Protein AF-A0A077WWW1-F1 (afdb_monomer)

Structure (mmCIF, N/CA/C/O backbone):
data_AF-A0A077WWW1-F1
#
_entry.id   AF-A0A077WWW1-F1
#
loop_
_atom_site.group_PDB
_atom_site.id
_atom_site.type_symbol
_atom_site.label_atom_id
_atom_site.label_alt_id
_atom_site.label_comp_id
_atom_site.label_asym_id
_atom_site.label_entity_id
_atom_site.label_seq_id
_atom_site.pdbx_PDB_ins_code
_atom_site.Cartn_x
_atom_site.Cartn_y
_atom_site.Cartn_z
_atom_site.occupancy
_atom_site.B_iso_or_equiv
_atom_site.auth_seq_id
_atom_site.auth_comp_id
_atom_site.auth_asym_id
_atom_site.auth_atom_id
_atom_site.pdbx_PDB_model_num
ATOM 1 N N . MET A 1 1 ? -36.339 2.113 44.087 1.00 48.44 1 MET A N 1
ATOM 2 C CA . MET A 1 1 ? -34.945 1.630 44.254 1.00 48.44 1 MET A CA 1
ATOM 3 C C . MET A 1 1 ? -34.365 1.319 42.874 1.00 48.44 1 MET A C 1
ATOM 5 O O . MET A 1 1 ? -35.089 0.747 42.083 1.00 48.44 1 MET A O 1
ATOM 9 N N . GLY A 1 2 ? -33.151 1.674 42.460 1.00 48.41 2 GLY A N 1
ATOM 10 C CA . GLY A 1 2 ? -32.095 2.464 43.083 1.00 48.41 2 GLY A CA 1
ATOM 11 C C . GLY A 1 2 ? -31.393 3.350 42.040 1.00 48.41 2 GLY A C 1
ATOM 12 O O . GLY A 1 2 ? -31.327 3.025 40.853 1.00 48.41 2 GLY A O 1
ATOM 13 N N . SER A 1 3 ? -30.900 4.494 42.511 1.00 54.25 3 SER A N 1
ATOM 14 C CA . SER A 1 3 ? -30.103 5.455 41.749 1.00 54.25 3 SER A CA 1
ATOM 15 C C . SER A 1 3 ? -28.699 4.892 41.518 1.00 54.25 3 SER A C 1
ATOM 17 O O . SER A 1 3 ? -28.005 4.535 42.469 1.00 54.25 3 SER A O 1
ATOM 19 N N . ARG A 1 4 ? -28.265 4.795 40.257 1.00 61.62 4 ARG A N 1
ATOM 20 C CA . ARG A 1 4 ? -26.881 4.443 39.915 1.00 61.62 4 ARG A CA 1
ATOM 21 C C . ARG A 1 4 ? -26.014 5.696 40.007 1.00 61.62 4 ARG A C 1
ATOM 23 O O . ARG A 1 4 ? -25.933 6.467 39.052 1.00 61.62 4 ARG A O 1
ATOM 30 N N . ASN A 1 5 ? -25.353 5.869 41.150 1.00 60.47 5 ASN A N 1
ATOM 31 C CA . ASN A 1 5 ? -24.325 6.886 41.357 1.00 60.47 5 ASN A CA 1
ATOM 32 C C . ASN A 1 5 ? -23.201 6.719 40.319 1.00 60.47 5 ASN A C 1
ATOM 34 O O . ASN A 1 5 ? -22.419 5.771 40.376 1.00 60.47 5 ASN A O 1
ATOM 38 N N . LYS A 1 6 ? -23.116 7.644 39.356 1.00 62.38 6 LYS A N 1
ATOM 39 C CA . LYS A 1 6 ? -21.951 7.783 38.476 1.00 62.38 6 LYS A CA 1
ATOM 40 C C . LYS A 1 6 ? -20.926 8.643 39.203 1.00 62.38 6 LYS A C 1
ATOM 42 O O . LYS A 1 6 ? -21.098 9.851 39.314 1.00 62.38 6 LYS A O 1
ATOM 47 N N . THR A 1 7 ? -19.866 8.019 39.698 1.00 59.00 7 THR A N 1
ATOM 48 C CA . THR A 1 7 ? -18.700 8.732 40.220 1.00 59.00 7 THR A CA 1
ATOM 49 C C . THR A 1 7 ? -18.064 9.545 39.090 1.00 59.00 7 THR A C 1
ATOM 51 O O . THR A 1 7 ? -17.626 9.001 38.072 1.00 59.00 7 THR A O 1
ATOM 54 N N . SER A 1 8 ? -18.044 10.872 39.234 1.00 60.16 8 SER A N 1
ATOM 55 C CA . SER A 1 8 ? -17.329 11.753 38.316 1.00 60.16 8 SER A CA 1
ATOM 56 C C . SER A 1 8 ? -15.833 11.551 38.530 1.00 60.16 8 SER A C 1
ATOM 58 O O . SER A 1 8 ? -15.283 11.970 39.548 1.00 60.16 8 SER A O 1
ATOM 60 N N . ARG A 1 9 ? -15.156 10.893 37.586 1.00 62.62 9 ARG A N 1
ATOM 61 C CA . ARG A 1 9 ? -13.691 10.862 37.583 1.00 62.62 9 ARG A CA 1
ATOM 62 C C . ARG A 1 9 ? -13.208 12.280 37.301 1.00 62.62 9 ARG A C 1
ATOM 64 O O . ARG A 1 9 ? -13.450 12.807 36.217 1.00 62.62 9 ARG A O 1
ATOM 71 N N . THR A 1 10 ? -12.558 12.899 38.276 1.00 60.12 10 THR A N 1
ATOM 72 C CA . THR A 1 10 ? -11.878 14.181 38.112 1.00 60.12 10 THR A CA 1
ATOM 73 C C . THR A 1 10 ? -10.720 13.987 37.135 1.00 60.12 10 THR A C 1
ATOM 75 O O . THR A 1 10 ? -9.714 13.343 37.424 1.00 60.12 10 THR A O 1
ATOM 78 N N . ILE A 1 11 ? -10.900 14.485 35.914 1.00 59.75 11 ILE A N 1
ATOM 79 C CA . ILE A 1 11 ? -9.867 14.486 34.880 1.00 59.75 11 ILE A CA 1
ATOM 80 C C . ILE A 1 11 ? -8.871 15.576 35.278 1.00 59.75 11 ILE A C 1
ATOM 82 O O . ILE A 1 11 ? -9.233 16.748 35.359 1.00 59.75 11 ILE A O 1
ATOM 86 N N . GLY A 1 12 ? -7.637 15.172 35.589 1.00 54.75 12 GLY A N 1
ATOM 87 C CA . GLY A 1 12 ? -6.548 16.085 35.930 1.00 54.75 12 GLY A CA 1
ATOM 88 C C . GLY A 1 12 ? -6.425 17.207 34.900 1.00 54.75 12 GLY A C 1
ATOM 89 O O . GLY A 1 12 ? -6.464 16.968 33.690 1.00 54.75 12 GLY A O 1
ATOM 90 N N . LYS A 1 13 ? -6.309 18.436 35.402 1.00 60.38 13 LYS A N 1
ATOM 91 C CA . LYS A 1 13 ? -6.076 19.646 34.613 1.00 60.38 13 LYS A CA 1
ATOM 92 C C . LYS A 1 13 ? -4.807 19.399 33.782 1.00 60.38 13 LYS A C 1
ATOM 94 O O . LYS A 1 13 ? -3.788 19.055 34.369 1.00 60.38 13 LYS A O 1
ATOM 99 N N . ASN A 1 14 ? -4.890 19.527 32.453 1.00 63.69 14 ASN A N 1
ATOM 100 C CA . ASN A 1 14 ? -3.797 19.390 31.462 1.00 63.69 14 ASN A CA 1
ATOM 101 C C . ASN A 1 14 ? -3.712 18.066 30.674 1.00 63.69 14 ASN A C 1
ATOM 103 O O . ASN A 1 14 ? -2.625 17.634 30.299 1.00 63.69 14 ASN A O 1
ATOM 107 N N . LYS A 1 15 ? -4.840 17.436 30.328 1.00 60.12 15 LYS A N 1
ATOM 108 C CA . LYS A 1 15 ? -4.894 16.576 29.129 1.00 60.12 15 LYS A CA 1
ATOM 109 C C . LYS A 1 15 ? -5.795 17.258 28.106 1.00 60.12 15 LYS A C 1
ATOM 111 O O . LYS A 1 15 ? -6.874 17.690 28.519 1.00 60.12 15 LYS A O 1
ATOM 116 N N . PRO A 1 16 ? -5.415 17.373 26.816 1.00 65.50 16 PRO A N 1
ATOM 117 C CA . PRO A 1 16 ? -6.371 17.783 25.800 1.00 65.50 16 PRO A CA 1
ATOM 118 C C . PRO A 1 16 ? -7.506 16.764 25.846 1.00 65.50 16 PRO A C 1
ATOM 120 O O . PRO A 1 16 ? -7.342 15.597 25.488 1.00 65.50 16 PRO A O 1
ATOM 123 N N . VAL A 1 17 ? -8.642 17.186 26.397 1.00 63.22 17 VAL A N 1
ATOM 124 C CA . VAL A 1 17 ? -9.875 16.419 26.333 1.00 63.22 17 VAL A CA 1
ATOM 125 C C . VAL A 1 17 ? -10.176 16.358 24.847 1.00 63.22 17 VAL A C 1
ATOM 127 O O . VAL A 1 17 ? -10.543 17.366 24.254 1.00 63.22 17 VAL A O 1
ATOM 130 N N . PHE A 1 18 ? -9.933 15.212 24.215 1.00 59.75 18 PHE A N 1
ATOM 131 C CA . PHE A 1 18 ? -10.355 15.003 22.839 1.00 59.75 18 PHE A CA 1
ATOM 132 C C . PHE A 1 18 ? -11.887 15.061 22.864 1.00 59.75 18 PHE A C 1
ATOM 134 O O . PHE A 1 18 ? -12.550 14.086 23.208 1.00 59.75 18 PHE A O 1
ATOM 141 N N . GLN A 1 19 ? -12.458 16.234 22.582 1.00 67.12 19 GLN A N 1
ATOM 142 C CA . GLN A 1 19 ? -13.904 16.494 22.607 1.00 67.12 19 GLN A CA 1
ATOM 143 C C . GLN A 1 19 ? -14.620 15.906 21.374 1.00 67.12 19 GLN A C 1
ATOM 145 O O . GLN A 1 19 ? -15.727 16.304 21.029 1.00 67.12 19 GLN A O 1
ATOM 150 N N . GLY A 1 20 ? -13.989 14.950 20.688 1.00 70.38 20 GLY A N 1
ATOM 151 C CA . GLY A 1 20 ? -14.546 14.263 19.533 1.00 70.38 20 GLY A CA 1
ATOM 152 C C . GLY A 1 20 ? -15.134 12.910 19.918 1.00 70.38 20 GLY A C 1
ATOM 153 O O . GLY A 1 20 ? -14.605 12.204 20.779 1.00 70.38 20 GLY A O 1
ATOM 154 N N . ARG A 1 21 ? -16.206 12.496 19.232 1.00 75.62 21 ARG A N 1
ATOM 155 C CA . ARG A 1 21 ? -16.628 11.089 19.264 1.00 75.62 21 ARG A CA 1
ATOM 156 C C . ARG A 1 21 ? -15.482 10.232 18.734 1.00 75.62 21 ARG A C 1
ATOM 158 O O . ARG A 1 21 ? -15.087 10.373 17.581 1.00 75.62 21 ARG A O 1
ATOM 165 N N . VAL A 1 22 ? -14.970 9.332 19.570 1.00 75.94 22 VAL A N 1
ATOM 166 C CA . VAL A 1 22 ? -13.931 8.380 19.169 1.00 75.94 22 VAL A CA 1
ATOM 167 C C . VAL A 1 22 ? -14.533 7.412 18.153 1.00 75.94 22 VAL A C 1
ATOM 169 O O . VAL A 1 22 ? -15.471 6.671 18.450 1.00 75.94 22 VAL A O 1
ATOM 172 N N . ILE A 1 23 ? -14.013 7.445 16.930 1.00 84.06 23 ILE A N 1
ATOM 173 C CA . ILE A 1 23 ? -14.432 6.560 15.846 1.00 84.06 23 ILE A CA 1
ATOM 174 C C . ILE A 1 23 ? -13.678 5.232 15.979 1.00 84.06 23 ILE A C 1
ATOM 176 O O . ILE A 1 23 ? -12.500 5.195 16.326 1.00 84.06 23 ILE A O 1
ATOM 180 N N . THR A 1 24 ? -14.351 4.112 15.705 1.00 91.44 24 THR A N 1
ATOM 181 C CA . THR A 1 24 ? -13.695 2.799 15.731 1.00 91.44 24 THR A CA 1
ATOM 182 C C . THR A 1 24 ? -12.645 2.689 14.624 1.00 91.44 24 THR A C 1
ATOM 184 O O . THR A 1 24 ? -12.830 3.200 13.519 1.00 91.44 24 THR A O 1
ATOM 187 N N . LYS A 1 25 ? -11.574 1.922 14.862 1.00 93.25 25 LYS A N 1
ATOM 188 C CA . LYS A 1 25 ? -10.516 1.668 13.862 1.00 93.25 25 LYS A CA 1
ATOM 189 C C . LYS A 1 25 ? -11.070 1.171 12.518 1.00 93.25 25 LYS A C 1
ATOM 191 O O . LYS A 1 25 ? -10.556 1.522 11.461 1.00 93.25 25 LYS A O 1
ATOM 196 N N . LYS A 1 26 ? -12.143 0.367 12.546 1.00 95.06 26 LYS A N 1
ATOM 197 C CA . LYS A 1 26 ? -12.835 -0.114 11.338 1.00 95.06 26 LYS A CA 1
ATOM 198 C C . LYS A 1 26 ? -13.462 1.037 10.550 1.00 95.06 26 LYS A C 1
ATOM 200 O O . LYS A 1 26 ? -13.277 1.102 9.340 1.00 95.06 26 LYS A O 1
ATOM 205 N N . LYS A 1 27 ? -14.179 1.936 11.229 1.00 93.38 27 LYS A N 1
ATOM 206 C CA . LYS A 1 27 ? -14.795 3.116 10.610 1.00 93.38 27 LYS A CA 1
ATOM 207 C C . LYS A 1 27 ? -13.733 4.073 10.066 1.00 93.38 27 LYS A C 1
ATOM 209 O O . LYS A 1 27 ? -13.877 4.523 8.939 1.00 93.38 27 LYS A O 1
ATOM 214 N N . GLN A 1 28 ? -12.641 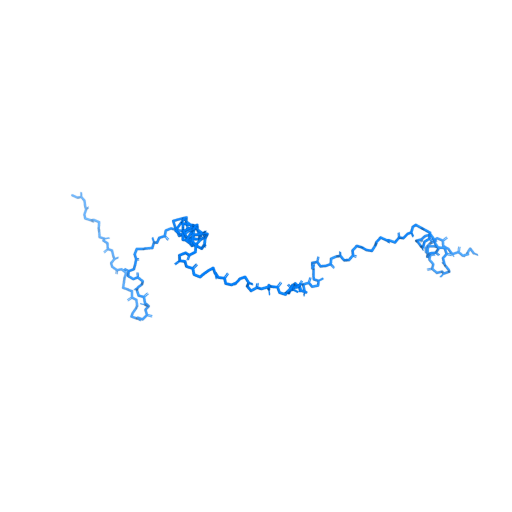4.298 10.797 1.00 93.00 28 GLN A N 1
ATOM 215 C CA . GLN A 1 28 ? -11.516 5.105 10.313 1.00 93.00 28 GLN A CA 1
ATOM 216 C C . GLN A 1 28 ? -10.950 4.546 8.998 1.00 93.00 28 GLN A C 1
ATOM 218 O O . GLN A 1 28 ? -10.937 5.246 7.993 1.00 93.00 28 GLN A O 1
ATOM 223 N N .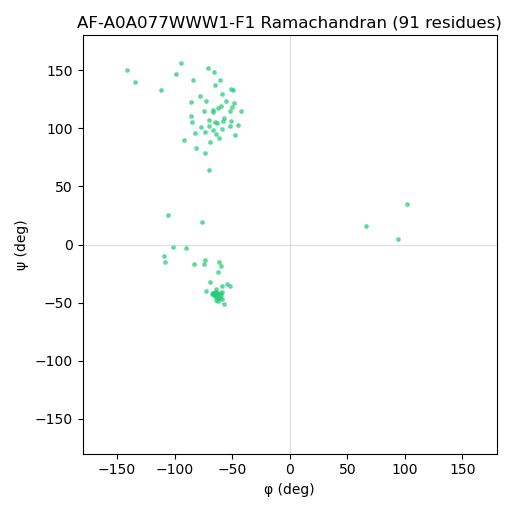 LYS A 1 29 ? -10.641 3.241 8.950 1.00 95.62 29 LYS A N 1
ATOM 224 C CA . LYS A 1 29 ? -10.177 2.581 7.717 1.00 95.62 29 LYS A CA 1
ATOM 225 C C . LYS A 1 29 ? -11.173 2.680 6.556 1.00 95.62 29 LYS A C 1
ATOM 227 O O . LYS A 1 29 ? -10.760 2.761 5.403 1.00 95.62 29 LYS A O 1
ATOM 232 N N . GLN A 1 30 ? -12.476 2.620 6.839 1.00 96.19 30 GLN A N 1
ATOM 233 C CA . GLN A 1 30 ? -13.509 2.796 5.814 1.00 96.19 30 GLN A CA 1
ATOM 234 C C . GLN A 1 30 ? -13.493 4.218 5.244 1.00 96.19 30 GLN A C 1
ATOM 236 O O . GLN A 1 30 ? -13.554 4.366 4.025 1.00 96.19 30 GLN A O 1
ATOM 241 N N . HIS A 1 31 ? -13.358 5.236 6.098 1.00 94.50 31 HIS A N 1
ATOM 242 C CA . HIS A 1 31 ? -13.221 6.626 5.664 1.00 94.50 31 HIS A CA 1
ATOM 243 C C . HIS A 1 31 ? -11.955 6.832 4.828 1.00 94.50 31 HIS A C 1
ATOM 245 O O . HIS A 1 31 ? -12.053 7.343 3.715 1.00 94.50 31 HIS A O 1
ATOM 251 N N . ASP A 1 32 ? -10.803 6.342 5.290 1.00 94.75 32 ASP A N 1
ATOM 252 C CA . ASP A 1 32 ? -9.538 6.463 4.554 1.00 94.75 32 ASP A CA 1
ATOM 253 C C . ASP A 1 32 ? -9.627 5.816 3.163 1.00 94.75 32 ASP A C 1
ATOM 255 O O . ASP A 1 32 ? -9.145 6.363 2.170 1.00 94.75 32 ASP A O 1
ATOM 259 N N . ARG A 1 33 ? -10.281 4.649 3.064 1.00 96.50 33 ARG A N 1
ATOM 260 C CA . ARG A 1 33 ? -10.489 3.962 1.782 1.00 96.50 33 ARG A CA 1
ATOM 261 C C . ARG A 1 33 ? -11.416 4.744 0.854 1.00 96.50 33 ARG A C 1
ATOM 263 O O . ARG A 1 33 ? -11.141 4.813 -0.341 1.00 96.50 33 ARG A O 1
ATOM 270 N N . ALA A 1 34 ? -12.492 5.320 1.386 1.00 95.94 34 ALA A N 1
ATOM 271 C CA . ALA A 1 34 ? -13.408 6.143 0.604 1.00 95.94 34 ALA A CA 1
ATOM 272 C C . ALA A 1 34 ? -12.691 7.377 0.036 1.00 95.94 34 ALA A C 1
ATOM 274 O O . ALA A 1 34 ? -12.792 7.625 -1.161 1.00 95.94 34 ALA A O 1
ATOM 275 N N . ILE A 1 35 ? -11.898 8.072 0.860 1.00 94.31 35 ILE A N 1
ATOM 276 C CA . ILE A 1 35 ? -11.117 9.249 0.448 1.00 94.31 35 ILE A CA 1
ATOM 277 C C . ILE A 1 35 ? -10.117 8.889 -0.658 1.00 94.31 35 ILE A C 1
ATOM 279 O O . ILE A 1 35 ? -10.045 9.569 -1.677 1.00 94.31 35 ILE A O 1
ATOM 283 N N . LYS A 1 36 ? -9.382 7.780 -0.513 1.00 92.19 36 LYS A N 1
ATOM 284 C CA . LYS A 1 36 ? -8.448 7.326 -1.558 1.00 92.19 36 LYS A CA 1
ATOM 285 C C . LYS A 1 36 ? -9.158 7.030 -2.879 1.00 92.19 36 LYS A C 1
ATOM 287 O O . LYS A 1 36 ? -8.645 7.366 -3.942 1.00 92.19 36 LYS A O 1
ATOM 292 N N . ASN A 1 37 ? -10.328 6.397 -2.826 1.00 93.94 37 ASN A N 1
ATOM 293 C CA . ASN A 1 37 ? -11.096 6.084 -4.028 1.00 93.94 37 ASN A CA 1
ATOM 294 C C . ASN A 1 37 ? -11.627 7.349 -4.713 1.00 93.94 37 ASN A C 1
ATOM 296 O O . ASN A 1 37 ? -11.551 7.442 -5.937 1.00 93.94 37 ASN A O 1
ATOM 300 N N . THR A 1 38 ? -12.137 8.322 -3.951 1.00 91.56 38 THR A N 1
ATOM 301 C CA . THR A 1 38 ? -12.633 9.583 -4.521 1.00 91.56 38 THR A CA 1
ATOM 302 C C . THR A 1 38 ? -11.503 10.402 -5.127 1.00 91.56 38 THR A C 1
ATOM 304 O O . THR A 1 38 ? -11.660 10.895 -6.236 1.00 91.56 38 THR A O 1
ATOM 307 N N . GLN A 1 39 ? -10.346 10.483 -4.468 1.00 89.69 39 GLN A N 1
ATOM 308 C CA . GLN A 1 39 ? -9.161 11.151 -5.013 1.00 89.69 39 GLN A CA 1
ATOM 309 C C . GLN A 1 39 ? -8.712 10.523 -6.336 1.00 89.69 39 GLN A C 1
ATOM 311 O O . GLN A 1 39 ? -8.518 11.239 -7.314 1.00 89.69 39 GLN A O 1
ATOM 316 N N . LYS A 1 40 ? -8.630 9.187 -6.405 1.00 87.69 40 LYS A N 1
ATOM 317 C CA . LYS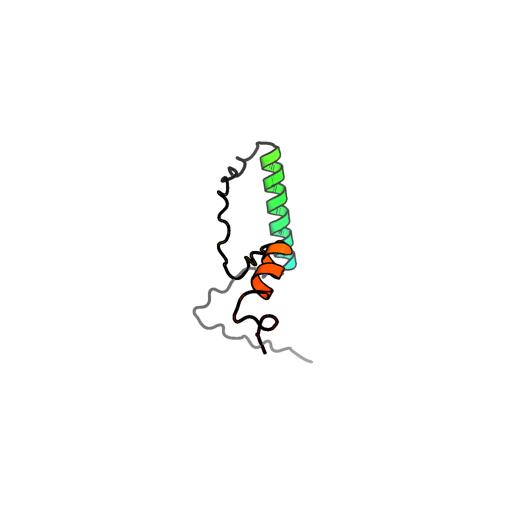 A 1 40 ? -8.316 8.476 -7.656 1.00 87.69 40 LYS A CA 1
ATOM 318 C C . LYS A 1 40 ? -9.333 8.760 -8.756 1.00 87.69 40 LYS A C 1
ATOM 320 O O . LYS A 1 40 ? -8.955 8.989 -9.900 1.00 87.69 40 LYS A O 1
ATOM 325 N N . TRP A 1 41 ? -10.620 8.754 -8.414 1.00 90.25 41 TRP A N 1
ATOM 326 C CA . TRP A 1 41 ? -11.678 9.052 -9.373 1.00 90.25 41 TRP A CA 1
ATOM 327 C C . TRP A 1 41 ? -11.584 10.495 -9.886 1.00 90.25 41 TRP A C 1
ATOM 329 O O . TRP A 1 41 ? -11.625 10.711 -11.093 1.00 90.25 41 TRP A O 1
ATOM 339 N N . LEU A 1 42 ? -11.373 11.471 -9.002 1.00 89.31 42 LEU A N 1
ATOM 340 C CA . LEU A 1 42 ? -11.202 12.877 -9.378 1.00 89.31 42 LEU A CA 1
ATOM 341 C C . LEU A 1 42 ? -9.960 13.104 -10.251 1.00 89.31 42 LEU A C 1
ATOM 343 O O . LEU A 1 42 ? -10.053 13.814 -11.252 1.00 89.31 42 LEU A O 1
ATOM 347 N N . ALA A 1 43 ? -8.839 12.454 -9.926 1.00 86.81 43 ALA A N 1
ATOM 348 C CA . ALA A 1 43 ? -7.625 12.481 -10.741 1.00 86.81 43 ALA A CA 1
ATOM 349 C C . ALA A 1 43 ? -7.867 11.869 -12.132 1.00 86.81 43 ALA A C 1
ATOM 351 O O . ALA A 1 43 ? -7.504 12.469 -13.137 1.00 86.81 43 ALA A O 1
ATOM 352 N N . SER A 1 44 ? -8.583 10.738 -12.218 1.00 84.69 44 SER A N 1
ATOM 353 C CA . SER A 1 44 ? -8.942 10.120 -13.509 1.00 84.69 44 SER A CA 1
ATOM 354 C C . SER A 1 44 ? -9.837 11.004 -14.386 1.00 84.69 44 SER A C 1
ATOM 356 O O . SER A 1 44 ? -9.883 10.842 -15.602 1.00 84.69 44 SER A O 1
ATOM 358 N N . LYS A 1 45 ? -10.565 11.939 -13.767 1.00 89.56 45 LYS A N 1
ATOM 359 C CA . LYS A 1 45 ? -11.404 12.926 -14.452 1.00 89.56 45 LYS A CA 1
ATOM 360 C C . LYS A 1 45 ? -10.660 14.221 -14.779 1.00 89.56 45 LYS A C 1
ATOM 362 O O . LYS A 1 45 ? -11.266 15.099 -15.382 1.00 89.56 45 LYS A O 1
ATO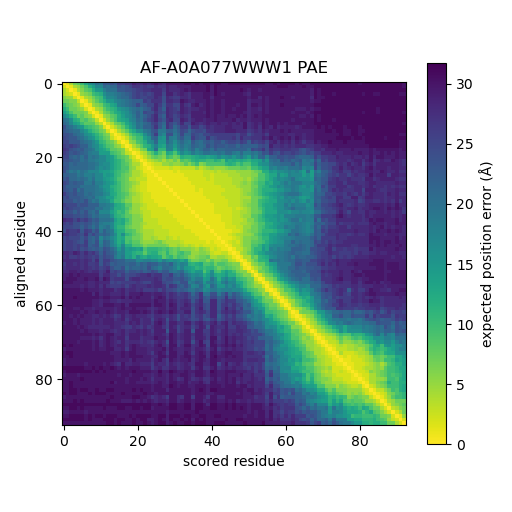M 367 N N . GLY A 1 46 ? -9.394 14.357 -14.377 1.00 83.12 46 GLY A N 1
ATOM 368 C CA . GLY A 1 46 ? -8.612 15.583 -14.548 1.00 83.12 46 GLY A CA 1
ATOM 369 C C . GLY A 1 46 ? -9.136 16.769 -13.732 1.00 83.12 46 GLY A C 1
ATOM 370 O O . GLY A 1 46 ? -8.784 17.907 -14.018 1.00 83.12 46 GLY A O 1
ATOM 371 N N . LEU A 1 47 ? -9.995 16.523 -12.732 1.00 80.38 47 LEU A N 1
ATOM 372 C CA . LEU A 1 47 ? -10.604 17.569 -11.894 1.00 80.38 47 LEU A CA 1
ATOM 373 C C . LEU A 1 47 ? -9.694 18.012 -10.744 1.00 80.38 47 LEU A C 1
ATOM 375 O O . LEU A 1 47 ? -9.929 19.043 -10.121 1.00 80.38 47 LEU A O 1
ATOM 379 N N . VAL A 1 48 ? -8.685 17.205 -10.433 1.00 78.50 48 VAL A N 1
ATOM 380 C CA . VAL A 1 48 ? -7.655 17.487 -9.437 1.00 78.50 48 VAL A CA 1
ATOM 381 C C . VAL A 1 48 ? -6.331 17.114 -10.082 1.00 78.50 48 VAL A C 1
ATOM 383 O O . VAL A 1 48 ? -6.273 16.101 -10.784 1.00 78.50 48 VAL A O 1
ATOM 386 N N . ALA A 1 49 ? -5.292 17.922 -9.852 1.00 71.31 49 ALA A N 1
ATOM 387 C CA . ALA A 1 49 ? -3.934 17.557 -10.231 1.00 71.31 49 ALA A CA 1
ATOM 388 C C . ALA A 1 49 ? -3.668 16.154 -9.680 1.00 71.31 49 ALA A C 1
ATOM 390 O O . ALA A 1 49 ? -3.790 15.929 -8.470 1.00 71.31 49 ALA A O 1
ATOM 391 N N . ALA A 1 50 ? -3.402 15.193 -10.570 1.00 64.31 50 ALA A N 1
ATOM 392 C CA . ALA A 1 50 ? -2.914 13.903 -10.120 1.00 64.31 50 ALA A CA 1
ATOM 393 C C . ALA A 1 50 ? -1.721 14.203 -9.203 1.00 64.31 50 ALA A C 1
ATOM 395 O O . ALA A 1 50 ? -0.931 15.080 -9.565 1.00 64.31 50 ALA A O 1
ATOM 396 N N . PRO A 1 51 ? -1.618 13.582 -8.011 1.00 65.06 51 PRO A N 1
ATOM 397 C CA . PRO A 1 51 ? -0.364 13.652 -7.281 1.00 65.06 51 PRO A CA 1
ATOM 398 C C . PRO A 1 51 ? 0.687 13.221 -8.293 1.00 65.06 51 PRO A C 1
ATOM 400 O O . PRO A 1 51 ? 0.562 12.121 -8.837 1.00 65.06 51 PRO A O 1
ATOM 403 N N . GLU A 1 52 ? 1.583 14.145 -8.652 1.00 58.03 52 GLU A N 1
ATOM 404 C CA . GLU A 1 52 ? 2.667 13.851 -9.576 1.00 58.03 52 GLU A CA 1
ATOM 405 C C . GLU A 1 52 ? 3.268 12.555 -9.057 1.00 58.03 52 GLU A C 1
ATOM 407 O O . GLU A 1 52 ? 3.552 12.447 -7.860 1.00 58.03 52 GLU A O 1
ATOM 412 N N . GLU A 1 53 ? 3.280 11.519 -9.895 1.00 59.09 53 GLU A N 1
ATOM 413 C CA . GLU A 1 53 ? 3.956 10.286 -9.541 1.00 59.09 53 GLU A CA 1
ATOM 414 C C . GLU A 1 53 ? 5.417 10.689 -9.374 1.00 59.09 53 GLU A C 1
ATOM 416 O O . GLU A 1 53 ? 6.161 10.763 -10.350 1.00 59.09 53 GLU A O 1
ATOM 421 N N . GLU A 1 54 ? 5.804 11.049 -8.145 1.00 54.88 54 GLU A N 1
ATOM 422 C CA . GLU A 1 54 ? 7.191 11.108 -7.734 1.00 54.88 54 GLU A CA 1
ATOM 423 C C . GLU A 1 54 ? 7.727 9.752 -8.157 1.00 54.88 54 GLU A C 1
ATOM 425 O O . GLU A 1 54 ? 7.333 8.721 -7.601 1.00 54.88 54 GLU A O 1
ATOM 430 N N . MET A 1 55 ? 8.529 9.749 -9.225 1.00 56.47 55 MET A N 1
ATOM 431 C CA . MET A 1 55 ? 9.330 8.601 -9.590 1.00 56.47 55 MET A CA 1
ATOM 432 C C . MET A 1 55 ? 10.073 8.254 -8.316 1.00 56.47 55 MET A C 1
ATOM 434 O O . MET A 1 55 ? 11.000 8.954 -7.911 1.00 56.47 55 MET A O 1
ATOM 438 N N . SER A 1 56 ? 9.598 7.224 -7.621 1.00 57.34 56 SER A N 1
ATOM 439 C CA . SER A 1 56 ? 10.342 6.656 -6.526 1.00 57.34 56 SER A CA 1
ATOM 440 C C . SER A 1 56 ? 11.522 5.997 -7.212 1.00 57.34 56 SER A C 1
ATOM 442 O O . SER A 1 56 ? 11.432 4.833 -7.614 1.00 57.34 56 SER A O 1
ATOM 444 N N . ASP A 1 57 ? 12.596 6.765 -7.407 1.00 57.16 57 ASP A N 1
ATOM 445 C CA . ASP A 1 57 ? 13.929 6.220 -7.569 1.00 57.16 57 ASP A CA 1
ATOM 446 C C . ASP A 1 57 ? 14.005 5.136 -6.521 1.00 57.16 57 ASP A C 1
ATOM 448 O O . ASP A 1 57 ? 13.785 5.414 -5.341 1.00 57.16 57 ASP A O 1
ATOM 452 N N . LEU A 1 58 ? 14.122 3.892 -6.980 1.00 55.50 58 LEU A N 1
ATOM 453 C CA . LEU A 1 58 ? 14.113 2.709 -6.146 1.00 55.50 58 LEU A CA 1
ATOM 454 C C . LEU A 1 58 ? 15.067 2.954 -4.978 1.00 55.50 58 LEU A C 1
ATOM 456 O O . LEU A 1 58 ? 16.262 2.681 -5.071 1.00 55.50 58 LEU A O 1
ATOM 460 N N . VAL A 1 59 ? 14.541 3.420 -3.845 1.00 57.56 59 VAL A N 1
ATOM 461 C CA . VAL A 1 59 ? 15.204 3.274 -2.565 1.00 57.56 59 VAL A CA 1
ATOM 462 C C . VAL A 1 59 ? 14.996 1.806 -2.281 1.00 57.56 59 VAL A C 1
ATOM 464 O O . VAL A 1 59 ? 14.068 1.400 -1.580 1.00 57.56 59 VAL A O 1
ATOM 467 N N . VAL A 1 60 ? 15.830 0.995 -2.940 1.00 55.59 60 VAL A N 1
ATOM 468 C CA . VAL A 1 60 ? 16.146 -0.360 -2.538 1.00 55.59 60 VAL A CA 1
ATOM 469 C C . VAL A 1 60 ? 16.386 -0.217 -1.056 1.00 55.59 60 VAL A C 1
ATOM 471 O O . VAL A 1 60 ? 17.387 0.361 -0.637 1.00 55.59 60 VAL A O 1
ATOM 474 N N . SER A 1 61 ? 15.402 -0.631 -0.261 1.00 54.44 61 SER A N 1
ATOM 475 C CA . SER A 1 61 ? 15.553 -0.691 1.173 1.00 54.44 61 SER A CA 1
ATOM 476 C C . SER A 1 61 ? 16.727 -1.631 1.381 1.00 54.44 61 SER A C 1
ATOM 478 O O . SER A 1 61 ? 16.585 -2.850 1.258 1.00 54.44 61 SER A O 1
ATOM 480 N N . SER A 1 62 ? 17.901 -1.053 1.606 1.00 55.00 62 SER A N 1
ATOM 481 C CA . SER A 1 62 ? 19.146 -1.712 1.951 1.00 55.00 62 SER A CA 1
ATOM 482 C C . SER A 1 62 ? 18.985 -2.233 3.370 1.00 55.00 62 SER A C 1
ATOM 484 O O . SER A 1 62 ? 19.605 -1.772 4.320 1.00 55.00 62 SER A O 1
ATOM 486 N N . ASN A 1 63 ? 18.050 -3.160 3.545 1.00 53.53 63 ASN A N 1
ATOM 487 C CA . ASN A 1 63 ? 17.888 -3.908 4.765 1.00 53.53 63 ASN A CA 1
ATOM 488 C C . ASN A 1 63 ? 18.734 -5.174 4.577 1.00 53.53 63 ASN A C 1
ATOM 490 O O . ASN A 1 63 ? 18.227 -6.166 4.044 1.00 53.53 63 ASN A O 1
ATOM 494 N N . PRO A 1 64 ? 20.026 -5.169 4.965 1.00 58.66 64 PRO A N 1
ATOM 495 C CA . PRO A 1 64 ? 20.938 -6.288 4.716 1.00 58.66 64 PRO A CA 1
ATOM 496 C C 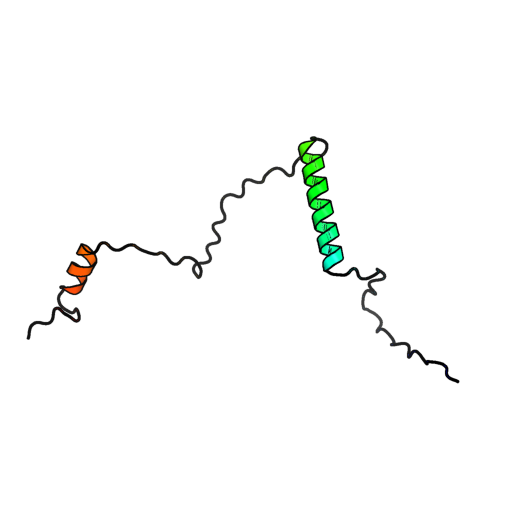. PRO A 1 64 ? 20.474 -7.583 5.396 1.00 58.66 64 PRO A C 1
ATOM 498 O O . PRO A 1 64 ? 20.931 -8.665 5.057 1.00 58.66 64 PRO A O 1
ATOM 501 N N . LYS A 1 65 ? 19.527 -7.495 6.340 1.00 61.53 65 LYS A N 1
ATOM 502 C CA . LYS A 1 65 ? 18.911 -8.648 7.009 1.00 61.53 65 LYS A CA 1
ATOM 503 C C . LYS A 1 65 ? 17.909 -9.414 6.134 1.00 61.53 65 LYS A C 1
ATOM 505 O O . LYS A 1 65 ? 17.565 -10.538 6.486 1.00 61.53 65 LYS A O 1
ATOM 510 N N . LEU A 1 66 ? 17.422 -8.824 5.038 1.00 56.34 66 LEU A N 1
ATOM 511 C CA . LEU A 1 66 ? 16.435 -9.439 4.136 1.00 56.34 66 LEU A CA 1
ATOM 512 C C . LEU A 1 66 ? 17.025 -9.868 2.784 1.00 56.34 66 LEU A C 1
ATOM 514 O O . LEU A 1 66 ? 16.413 -10.674 2.088 1.00 56.34 66 LEU A O 1
ATOM 518 N N . GLN A 1 67 ? 18.220 -9.392 2.426 1.00 59.56 67 GLN A N 1
ATOM 519 C CA . GLN A 1 67 ? 18.948 -9.865 1.249 1.00 59.56 67 GLN A CA 1
ATOM 520 C C . GLN A 1 67 ? 19.687 -11.165 1.578 1.00 59.56 67 GLN A C 1
ATOM 522 O O . GLN A 1 67 ? 20.880 -11.180 1.869 1.00 59.5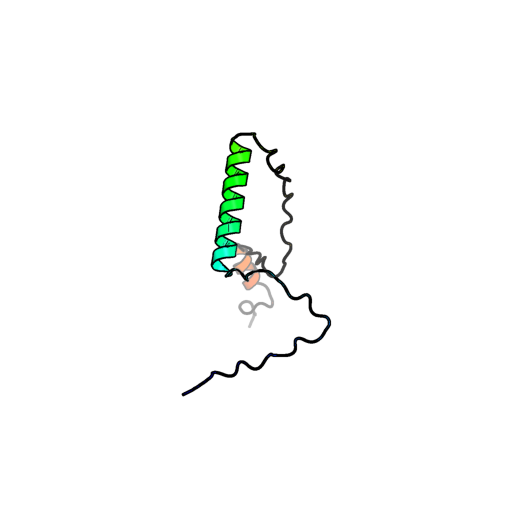6 67 GLN A O 1
ATOM 527 N N . ARG A 1 68 ? 18.976 -12.293 1.513 1.00 62.81 68 ARG A N 1
ATOM 528 C CA . ARG A 1 68 ? 19.643 -13.580 1.296 1.00 62.81 68 ARG A CA 1
ATOM 529 C C . ARG A 1 68 ? 20.071 -13.619 -0.166 1.00 62.81 68 ARG A C 1
ATOM 531 O O . ARG A 1 68 ? 19.255 -13.908 -1.034 1.00 62.81 68 ARG A O 1
ATOM 538 N N . VAL A 1 69 ? 21.328 -13.275 -0.432 1.00 65.69 69 VAL A N 1
ATOM 539 C CA . VAL A 1 69 ? 21.945 -13.514 -1.739 1.00 65.69 69 VAL A CA 1
ATOM 540 C C . VAL A 1 69 ? 22.053 -15.029 -1.892 1.00 65.69 69 VAL A C 1
ATOM 542 O O . VAL A 1 69 ? 22.929 -15.660 -1.305 1.00 65.69 69 VAL A O 1
ATOM 545 N N . VAL A 1 70 ? 21.101 -15.629 -2.603 1.00 66.38 70 VAL A N 1
ATOM 546 C CA . VAL A 1 70 ? 21.201 -17.025 -3.024 1.00 66.38 70 VAL A CA 1
ATOM 547 C C . VAL A 1 70 ? 22.170 -17.032 -4.197 1.00 66.38 70 VAL A C 1
ATOM 549 O O . VAL A 1 70 ? 21.822 -16.616 -5.297 1.00 66.38 70 VAL A O 1
ATOM 552 N N . VAL A 1 71 ? 23.417 -17.415 -3.932 1.00 71.44 71 VAL A N 1
ATOM 553 C CA . VAL A 1 71 ? 24.396 -17.675 -4.988 1.00 71.44 71 VAL A CA 1
ATOM 554 C C . VAL A 1 71 ? 24.189 -19.119 -5.426 1.00 71.44 71 VAL A C 1
ATOM 556 O O . VAL A 1 71 ? 24.467 -20.038 -4.658 1.00 71.44 71 VAL A O 1
ATOM 559 N N . GLU A 1 72 ? 23.679 -19.323 -6.638 1.00 75.94 72 GLU A N 1
ATOM 560 C CA . GLU A 1 72 ? 23.712 -20.637 -7.281 1.00 75.94 72 GLU A CA 1
ATOM 561 C C . GLU A 1 72 ? 25.167 -20.941 -7.648 1.00 75.94 72 GLU A C 1
ATOM 563 O O . GLU A 1 72 ? 25.725 -20.369 -8.584 1.00 75.94 72 GLU A O 1
ATOM 568 N N . VAL A 1 73 ? 25.816 -21.785 -6.845 1.00 75.69 73 VAL A N 1
ATOM 569 C CA . VAL A 1 73 ? 27.179 -22.250 -7.115 1.00 75.69 73 VAL A CA 1
ATOM 570 C C . VAL A 1 73 ? 27.088 -23.465 -8.039 1.00 75.69 73 VAL A C 1
ATOM 572 O O . VAL A 1 73 ? 26.445 -24.443 -7.665 1.00 75.69 73 VAL A O 1
ATOM 575 N N . PRO A 1 74 ? 27.731 -23.445 -9.218 1.00 81.25 74 PRO A N 1
ATOM 576 C CA . PRO A 1 74 ? 27.751 -24.594 -10.116 1.00 81.25 74 PRO A CA 1
ATOM 577 C C . PRO A 1 74 ? 28.403 -25.831 -9.481 1.00 81.25 74 PRO A C 1
ATOM 579 O O . PRO A 1 74 ? 29.448 -25.725 -8.833 1.00 81.25 74 PRO A O 1
ATOM 582 N N . ASP A 1 75 ? 27.849 -27.016 -9.756 1.00 78.00 75 ASP A N 1
ATOM 583 C CA . ASP A 1 75 ? 28.266 -28.290 -9.142 1.00 78.00 75 ASP A CA 1
ATOM 584 C C . ASP A 1 75 ? 29.762 -28.599 -9.298 1.00 78.00 75 ASP A C 1
ATOM 586 O O . ASP A 1 75 ? 30.393 -29.147 -8.396 1.00 78.00 75 ASP A O 1
ATOM 590 N N . HIS A 1 76 ? 30.367 -28.205 -10.421 1.00 76.31 76 HIS A N 1
ATOM 591 C CA . HIS A 1 76 ? 31.790 -28.429 -10.680 1.00 76.31 76 HIS A CA 1
ATOM 592 C C . HIS A 1 76 ? 32.704 -27.587 -9.774 1.00 76.31 76 HIS A C 1
ATOM 594 O O . HIS A 1 76 ? 33.780 -28.048 -9.397 1.00 76.31 76 HIS A O 1
ATOM 600 N N . VAL A 1 77 ? 32.275 -26.380 -9.384 1.00 76.69 77 VAL A N 1
ATOM 601 C CA . VAL A 1 77 ? 33.008 -25.526 -8.433 1.00 76.69 77 VAL A CA 1
ATOM 602 C C . VAL A 1 77 ? 32.889 -26.099 -7.025 1.00 76.69 77 VAL A C 1
ATOM 604 O O . VAL A 1 77 ? 33.872 -26.132 -6.287 1.00 76.69 77 VAL A O 1
ATOM 607 N N . LEU A 1 78 ? 31.705 -26.605 -6.670 1.00 72.88 78 LEU A N 1
ATOM 608 C CA . LEU A 1 78 ? 31.459 -27.246 -5.380 1.00 72.88 78 LEU A CA 1
ATOM 609 C C . LEU A 1 78 ? 32.294 -28.527 -5.228 1.00 72.88 78 LEU A C 1
ATOM 611 O O . LEU A 1 78 ? 32.941 -28.721 -4.199 1.00 72.88 78 LEU A O 1
ATOM 615 N N . ALA A 1 79 ? 32.355 -29.355 -6.274 1.00 74.12 79 ALA A N 1
ATOM 616 C CA . ALA A 1 79 ? 33.173 -30.566 -6.299 1.00 74.12 79 ALA A CA 1
ATOM 617 C C . ALA A 1 79 ? 34.680 -30.261 -6.228 1.00 74.12 79 ALA A C 1
ATOM 619 O O . ALA A 1 79 ? 35.398 -30.900 -5.461 1.00 74.12 79 ALA A O 1
ATOM 620 N N . ALA A 1 80 ? 35.160 -29.261 -6.975 1.00 73.62 80 ALA A N 1
ATOM 621 C CA . ALA A 1 80 ? 36.564 -28.849 -6.939 1.00 73.62 80 ALA A CA 1
ATOM 622 C C . ALA A 1 80 ? 36.968 -28.291 -5.564 1.00 73.62 80 ALA A C 1
ATOM 624 O O . ALA A 1 80 ? 38.039 -28.620 -5.053 1.00 73.62 80 ALA A O 1
ATOM 625 N N . ALA A 1 81 ? 36.097 -27.495 -4.935 1.00 72.62 81 ALA A N 1
ATOM 626 C CA . ALA A 1 81 ? 36.320 -26.981 -3.588 1.00 72.62 81 ALA A CA 1
ATOM 627 C C . ALA A 1 81 ? 36.359 -28.108 -2.542 1.00 72.62 81 ALA A C 1
ATOM 629 O O . ALA A 1 81 ? 37.192 -28.065 -1.643 1.00 72.62 81 ALA A O 1
ATOM 630 N N . ALA A 1 82 ? 35.516 -29.136 -2.682 1.00 71.50 82 ALA A N 1
ATOM 631 C CA . ALA A 1 82 ? 35.485 -30.300 -1.792 1.00 71.50 82 ALA A CA 1
ATOM 632 C C . ALA A 1 82 ? 36.657 -31.283 -1.982 1.00 71.50 82 ALA A C 1
ATOM 634 O O . ALA A 1 82 ? 36.848 -32.157 -1.140 1.00 71.50 82 ALA A O 1
ATOM 635 N N . ALA A 1 83 ? 37.416 -31.165 -3.074 1.00 72.69 83 ALA A N 1
ATOM 636 C CA . ALA A 1 83 ? 38.576 -32.007 -3.375 1.00 72.69 83 ALA A CA 1
ATOM 637 C C . ALA A 1 83 ? 39.922 -31.323 -3.060 1.00 72.69 83 ALA A C 1
ATOM 639 O O . ALA A 1 83 ? 40.981 -31.923 -3.245 1.00 72.69 83 ALA A O 1
ATOM 640 N N . GLY A 1 84 ? 39.905 -30.065 -2.606 1.00 70.06 84 GLY A N 1
ATOM 641 C CA . GLY A 1 84 ? 41.115 -29.318 -2.275 1.00 70.06 84 GLY A CA 1
ATOM 642 C C . GLY A 1 84 ? 41.809 -29.831 -1.003 1.00 70.06 84 GLY A C 1
ATOM 643 O O . GLY A 1 84 ? 41.143 -30.342 -0.094 1.00 70.06 84 GLY A O 1
ATOM 644 N N . PRO A 1 85 ? 43.139 -29.668 -0.887 1.00 69.06 85 PRO A N 1
ATOM 645 C CA . PRO A 1 85 ? 43.874 -30.028 0.322 1.00 69.06 85 PRO A CA 1
ATOM 646 C C . PRO A 1 85 ? 43.330 -29.255 1.535 1.00 69.06 85 PRO A C 1
ATOM 648 O O . PRO A 1 85 ? 43.178 -28.035 1.486 1.00 69.06 85 PRO A O 1
ATOM 651 N N . GLY A 1 86 ? 43.021 -29.969 2.622 1.00 66.12 86 GLY A N 1
ATOM 652 C CA . GLY A 1 86 ? 42.445 -29.392 3.847 1.00 66.12 86 GLY A CA 1
ATOM 653 C C . GLY A 1 86 ? 40.915 -29.440 3.941 1.00 66.12 86 GLY A C 1
ATOM 654 O O . GLY A 1 86 ? 40.351 -28.930 4.907 1.00 66.12 86 GLY A O 1
ATOM 655 N N . THR A 1 87 ? 40.234 -30.069 2.980 1.00 66.44 87 THR A N 1
ATOM 656 C CA . THR A 1 87 ? 38.783 -30.316 3.032 1.00 66.44 87 THR A CA 1
ATOM 657 C C . THR A 1 87 ? 38.457 -31.700 3.606 1.00 66.44 87 THR A C 1
ATOM 659 O O . THR A 1 87 ? 39.279 -32.615 3.574 1.00 66.44 87 THR A O 1
ATOM 662 N N . THR A 1 88 ? 37.253 -31.865 4.161 1.00 60.94 88 THR A N 1
ATOM 663 C CA . THR A 1 88 ? 36.820 -33.048 4.934 1.00 60.94 88 THR A CA 1
ATOM 664 C C . THR A 1 88 ? 36.850 -34.381 4.176 1.00 60.94 88 THR A C 1
ATOM 666 O O . THR A 1 88 ? 36.853 -35.421 4.827 1.00 60.94 88 THR A O 1
ATOM 669 N N . LEU A 1 89 ? 36.888 -34.376 2.837 1.00 58.34 89 LEU A N 1
ATOM 670 C CA . LEU A 1 89 ? 36.974 -35.583 1.996 1.00 58.34 89 LEU A CA 1
ATOM 671 C C . LEU A 1 89 ? 38.336 -35.755 1.297 1.00 58.34 89 LEU A C 1
ATOM 673 O O . LEU A 1 89 ? 38.585 -36.809 0.719 1.00 58.34 89 LEU A O 1
ATOM 677 N N . GLY A 1 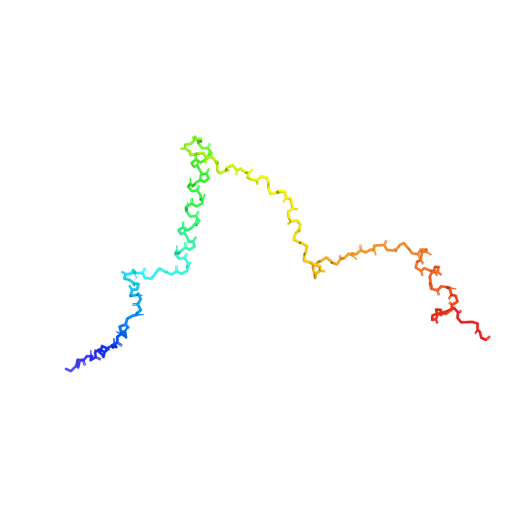90 ? 39.213 -34.747 1.346 1.00 59.09 90 GLY A N 1
ATOM 678 C CA . GLY A 1 90 ? 40.483 -34.700 0.611 1.00 59.09 90 GLY A CA 1
ATOM 679 C C . GLY A 1 90 ? 41.732 -34.922 1.469 1.00 59.09 90 GLY A C 1
ATOM 680 O O . GLY A 1 90 ? 42.795 -34.407 1.126 1.00 59.09 90 GLY A O 1
ATOM 681 N N . GLN A 1 91 ? 41.632 -35.617 2.605 1.00 56.00 91 GLN A N 1
ATOM 682 C CA . GLN A 1 91 ? 42.824 -35.944 3.394 1.00 56.00 91 GLN A CA 1
ATOM 683 C C . GLN A 1 91 ? 43.585 -37.120 2.753 1.00 56.00 91 GLN A C 1
ATOM 685 O O . GLN A 1 91 ? 42.969 -38.162 2.515 1.00 56.00 91 GLN A O 1
ATOM 690 N N . PRO A 1 92 ? 44.901 -37.003 2.490 1.00 60.75 92 PRO A N 1
ATOM 691 C CA . PRO A 1 92 ? 45.741 -38.182 2.311 1.00 60.75 92 PRO A CA 1
ATOM 692 C C . PRO A 1 92 ? 45.801 -38.949 3.642 1.00 60.75 92 PRO A C 1
ATOM 694 O O . PRO A 1 92 ? 45.900 -38.323 4.698 1.00 60.75 92 PRO A O 1
ATOM 697 N N . GLN A 1 93 ? 45.699 -40.282 3.590 1.00 58.03 93 GLN A N 1
ATOM 698 C CA . GLN A 1 93 ? 46.050 -41.139 4.732 1.00 58.03 93 GLN A CA 1
ATOM 699 C C . GLN A 1 93 ? 47.535 -41.010 5.073 1.00 58.03 93 GLN A C 1
ATOM 701 O O . GLN A 1 93 ? 48.340 -40.877 4.121 1.00 58.03 93 GLN A O 1
#

Sequence (93 aa):
MGSRNKTSRTIGKNKPVFQGRVITKKKQKQHDRAIKNTQKWLASKGLVAAPEEEMSDLVVSSNPKLQRVVVEVPDHVLAAAAAGPGTTLGQPQ

Foldseek 3Di:
DDDDDDPPDPDDPDDPPPPDDDDDPVVVVVVVVVVVVVLVVCVVVVVDPNPPPPPPPPPVVPPVVPPPPPDPDDPVVVVVVCCDPPHPVPDDD

Secondary structure (DSSP, 8-state):
------------TTS----SPPPPHHHHHHHHHHHHHHHHHHHHTTSS---------------TTT--------HHHHHHHHTSTTSTT----

Radius of gyration: 32.43 Å; Cα contacts (8 Å, |Δi|>4): 20; chains: 1; bounding box: 81×61×59 Å

Mean predicted aligned error: 20.58 Å

Organism: NCBI:txid688394

pLDDT: mean 71.11, 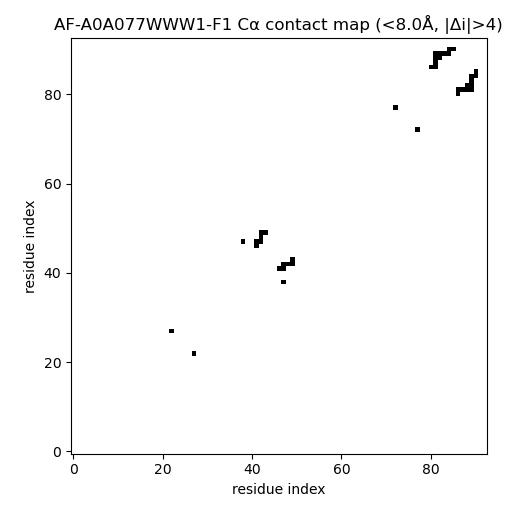std 14.02, range [48.41, 96.5]

Solvent-accessible surface area (backbone atoms only — not comparable to full-atom values): 6425 Å² total; per-residue (Å²): 141,80,85,82,83,76,80,80,79,82,74,67,92,90,59,89,74,75,88,60,84,85,72,53,72,66,57,50,54,5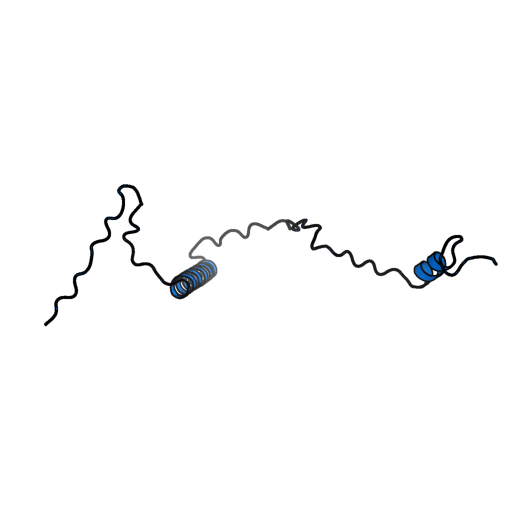0,52,56,52,50,52,54,52,50,52,53,52,37,31,77,67,68,77,37,85,58,78,76,80,71,77,71,70,81,73,68,77,84,49,75,90,72,63,76,80,80,74,87,72,57,69,70,60,55,52,53,59,48,58,33,84,89,28,100,77,30,70,81,132